Protein AF-A0A7X9FJ01-F1 (afdb_monomer_lite)

Sequence (157 aa):
MGKKDLNDYSICSDARAMIAKAREDGVETVWDRLEEQLPQCGFCELGLSCRNCVMGPCRIDPFGHGPKRGVCGADADVIVARNFGRMVAAGAAAHSDHGRDLLETLHAVAEGETGDYGIRDEEKLRRIAAELGLDVGGKDVKAVAKALADRFFEDYG

Radius of gyration: 25.57 Å; chains: 1; bounding box: 55×48×64 Å

pLDDT: mean 96.13, std 6.05, range [46.91, 98.75]

Foldseek 3Di:
DDDDDLVVVDPDPVSSVVVVVCVVVVHDDPVNVVVVCPPPDPQVVLLQFDDPDPQDRDGDDPPPPDDQAGPVRHGRVRSSCVSVVVVVVVVVVVVVVVVLVVLVVLQCQLVVVDPVDHDPDLVVLLVVLVVVVHDDPPDDSSVSSNVVSVVVVVVVD

Secondary structure (DSSP, 8-state):
-----GGGT-S-HHHHHHHHHHHHHT---HHHHHHHTPSP-HHHHTT-EE-SSTT--EE--SSSSS-SS-TTS--HHHHHHHHHHHHHHHHHHHHHHHHHHHHHHHHHHHHT--SS---S-HHHHHHHHHHTT---TT--HHHHHHHHHHHHHGGG-

Structure (mmCIF, N/CA/C/O backbone):
data_AF-A0A7X9FJ01-F1
#
_entry.id   AF-A0A7X9FJ01-F1
#
loop_
_atom_site.group_PDB
_atom_site.id
_atom_site.type_symbol
_atom_site.label_atom_id
_atom_site.label_alt_id
_atom_site.label_comp_id
_atom_site.label_asym_id
_atom_site.label_entity_id
_atom_site.label_seq_id
_atom_site.pdbx_PDB_ins_code
_atom_site.Cartn_x
_atom_site.Cartn_y
_atom_site.Cartn_z
_atom_site.occupancy
_atom_site.B_iso_or_equiv
_atom_site.auth_seq_id
_atom_site.auth_comp_id
_atom_site.auth_asym_id
_atom_site.auth_atom_id
_atom_site.pdbx_PDB_model_num
ATOM 1 N N . MET A 1 1 ? 29.376 13.626 -17.360 1.00 46.91 1 MET A N 1
ATOM 2 C CA . MET A 1 1 ? 27.944 13.985 -17.451 1.00 46.91 1 MET A CA 1
ATOM 3 C C . MET A 1 1 ? 27.774 15.425 -17.009 1.00 46.91 1 MET A C 1
ATOM 5 O O . MET A 1 1 ? 28.364 15.802 -16.003 1.00 46.91 1 MET A O 1
ATOM 9 N N . GLY A 1 2 ? 27.066 16.248 -17.787 1.00 59.34 2 GLY A N 1
ATOM 10 C CA . GLY A 1 2 ? 26.745 17.618 -17.375 1.00 59.34 2 GLY A CA 1
ATOM 11 C C . GLY A 1 2 ? 25.810 17.595 -16.166 1.00 59.34 2 GLY A C 1
ATOM 12 O O . GLY A 1 2 ? 24.934 16.738 -16.093 1.00 59.34 2 GLY A O 1
ATOM 13 N N . LYS A 1 3 ? 26.015 18.495 -15.201 1.00 67.44 3 LYS A N 1
ATOM 14 C CA . LYS A 1 3 ? 25.132 18.614 -14.033 1.00 67.44 3 LYS A CA 1
ATOM 15 C C . LYS A 1 3 ? 23.733 19.033 -14.516 1.00 67.44 3 LYS A C 1
ATOM 17 O O . LYS A 1 3 ? 23.605 20.132 -15.046 1.00 67.44 3 LYS A O 1
ATOM 22 N N . LYS A 1 4 ? 22.719 18.175 -14.341 1.00 80.44 4 LYS A N 1
ATOM 23 C CA . LYS A 1 4 ? 21.307 18.500 -14.629 1.00 80.44 4 LYS A CA 1
ATOM 24 C C . LYS A 1 4 ? 20.836 19.701 -13.808 1.00 80.44 4 LYS A C 1
ATOM 26 O O . LYS A 1 4 ? 21.303 19.890 -12.670 1.00 80.44 4 LYS A O 1
ATOM 31 N N . ASP A 1 5 ? 19.933 20.483 -14.401 1.00 91.81 5 ASP A N 1
ATOM 32 C CA . ASP A 1 5 ? 19.279 21.603 -13.732 1.00 91.81 5 ASP A CA 1
ATOM 33 C C . ASP A 1 5 ? 18.423 21.057 -12.581 1.00 91.81 5 ASP A C 1
ATOM 35 O O . ASP A 1 5 ? 17.678 20.094 -12.732 1.00 91.81 5 ASP A O 1
ATOM 39 N N . LEU A 1 6 ? 18.544 21.663 -11.400 1.00 93.25 6 LEU A N 1
ATOM 40 C CA . LEU A 1 6 ? 17.763 21.269 -10.228 1.00 93.25 6 LEU A CA 1
ATOM 41 C C . LEU A 1 6 ? 16.265 21.545 -10.418 1.00 93.25 6 LEU A C 1
ATOM 43 O O . LEU A 1 6 ? 15.445 20.937 -9.730 1.00 93.25 6 LEU A O 1
ATOM 47 N N . ASN A 1 7 ? 15.902 22.428 -11.352 1.00 94.38 7 ASN A N 1
ATOM 48 C CA . ASN A 1 7 ? 14.510 22.651 -11.744 1.00 94.38 7 ASN A CA 1
ATOM 49 C C . ASN A 1 7 ? 13.861 21.409 -12.373 1.00 94.38 7 ASN A C 1
ATOM 51 O O . ASN A 1 7 ? 12.647 21.257 -12.260 1.00 94.38 7 ASN A O 1
ATOM 55 N N . ASP A 1 8 ? 14.651 20.497 -12.949 1.00 93.81 8 ASP A N 1
ATOM 56 C CA . ASP A 1 8 ? 14.145 19.235 -13.503 1.00 93.81 8 ASP A CA 1
ATOM 57 C C . ASP A 1 8 ? 13.736 18.242 -12.399 1.00 93.81 8 ASP A C 1
ATOM 59 O O . ASP A 1 8 ? 13.040 17.263 -12.658 1.00 93.81 8 ASP A O 1
ATOM 63 N N . TYR A 1 9 ? 14.179 18.480 -11.160 1.00 94.69 9 TYR A N 1
ATOM 64 C CA . TYR A 1 9 ? 14.012 17.565 -10.031 1.00 94.69 9 TYR A CA 1
ATOM 65 C C . TYR A 1 9 ? 12.910 17.985 -9.061 1.00 94.69 9 TYR A C 1
ATOM 67 O O . TYR A 1 9 ? 12.268 17.134 -8.448 1.00 94.69 9 TYR A O 1
ATOM 75 N N . SER A 1 10 ? 12.687 19.285 -8.865 1.00 96.75 10 SER A N 1
ATOM 76 C CA . SER A 1 10 ? 11.594 19.763 -8.016 1.00 96.75 10 SER A CA 1
ATOM 77 C C . SER A 1 10 ? 11.235 21.213 -8.304 1.00 96.75 10 SER A C 1
ATOM 79 O O . SER A 1 10 ? 12.104 22.067 -8.474 1.00 96.75 10 SER A O 1
ATOM 81 N N . ILE A 1 11 ? 9.936 21.509 -8.259 1.00 97.38 11 ILE A N 1
ATOM 82 C CA . ILE A 1 11 ? 9.414 22.878 -8.318 1.00 97.38 11 ILE A CA 1
ATOM 83 C C . ILE A 1 11 ? 9.627 23.642 -6.998 1.00 97.38 11 ILE A C 1
ATOM 85 O O . ILE A 1 11 ? 9.661 24.875 -6.986 1.00 97.38 11 ILE A O 1
ATOM 89 N N . CYS A 1 12 ? 9.818 22.934 -5.881 1.00 98.19 12 CYS A N 1
ATOM 90 C CA . CYS A 1 12 ? 9.964 23.534 -4.557 1.00 98.19 12 CYS A CA 1
ATOM 91 C C . CYS A 1 12 ? 11.398 24.049 -4.341 1.00 98.19 12 CYS A C 1
ATOM 93 O O . CYS A 1 12 ? 12.382 23.384 -4.675 1.00 98.19 12 CYS A O 1
ATOM 95 N N . SER A 1 13 ? 11.545 25.270 -3.821 1.00 97.88 13 SER A N 1
ATOM 96 C CA . SER A 1 13 ? 12.859 25.909 -3.634 1.00 97.88 13 SER A CA 1
ATOM 97 C C . SER A 1 13 ? 13.701 25.259 -2.536 1.00 97.88 13 SER A C 1
ATOM 99 O O . SER A 1 13 ? 14.918 25.175 -2.672 1.00 97.88 13 SER A O 1
ATOM 101 N N . ASP A 1 14 ? 13.065 24.781 -1.471 1.00 98.19 14 ASP A N 1
ATOM 102 C CA . ASP A 1 14 ? 13.699 24.067 -0.361 1.00 98.19 14 ASP A CA 1
ATOM 103 C C . ASP A 1 14 ? 14.269 22.710 -0.800 1.00 98.19 14 ASP A C 1
ATOM 105 O O . ASP A 1 14 ? 15.430 22.408 -0.527 1.00 98.19 14 ASP A O 1
ATOM 109 N N . ALA A 1 15 ? 13.506 21.933 -1.572 1.00 98.06 15 ALA A N 1
ATOM 110 C CA . ALA A 1 15 ? 13.966 20.676 -2.148 1.00 98.06 15 ALA A CA 1
ATOM 111 C C . ALA A 1 15 ? 15.188 20.898 -3.051 1.00 98.06 15 ALA A C 1
ATOM 113 O O . ALA A 1 15 ? 16.182 20.186 -2.927 1.00 98.06 15 ALA A O 1
ATOM 114 N N . ARG A 1 16 ? 15.160 21.925 -3.913 1.00 97.62 16 ARG A N 1
ATOM 115 C CA . ARG A 1 16 ? 16.307 22.281 -4.766 1.00 97.62 16 ARG A CA 1
ATOM 116 C C . ARG A 1 16 ? 17.536 22.668 -3.946 1.00 97.62 16 ARG A C 1
ATOM 118 O O . ARG A 1 16 ? 18.625 22.192 -4.252 1.00 97.62 16 ARG A O 1
ATOM 125 N N . ALA A 1 17 ? 17.371 23.470 -2.893 1.00 97.75 17 ALA A N 1
ATOM 126 C CA . ALA A 1 17 ? 18.466 23.818 -1.988 1.00 97.75 17 ALA A CA 1
ATOM 127 C C . ALA A 1 17 ? 19.083 22.571 -1.328 1.00 97.75 17 ALA A C 1
ATOM 129 O O . ALA A 1 17 ? 20.306 22.434 -1.290 1.00 97.75 17 ALA A O 1
ATOM 130 N N . MET A 1 18 ? 18.255 21.621 -0.883 1.00 98.25 18 MET A N 1
ATOM 131 C CA . MET A 1 18 ? 18.745 20.385 -0.268 1.00 98.25 18 MET A CA 1
ATOM 132 C C . MET A 1 18 ? 19.408 19.436 -1.267 1.00 98.25 18 MET A C 1
ATOM 134 O O . MET A 1 18 ? 20.416 18.822 -0.928 1.00 98.25 18 MET A O 1
ATOM 138 N N . ILE A 1 19 ? 18.911 19.344 -2.503 1.00 97.25 19 ILE A N 1
ATOM 139 C CA . ILE A 1 19 ? 19.561 18.547 -3.554 1.00 97.25 19 ILE A CA 1
ATOM 140 C C . ILE A 1 19 ? 20.900 19.180 -3.963 1.00 97.25 19 ILE A C 1
ATOM 142 O O . ILE A 1 19 ? 21.872 18.460 -4.188 1.00 97.25 19 ILE A O 1
ATOM 146 N N . ALA A 1 20 ? 20.985 20.516 -4.021 1.00 96.75 20 ALA A N 1
ATOM 147 C CA . ALA A 1 20 ? 22.247 21.219 -4.256 1.00 96.75 20 ALA A CA 1
ATOM 148 C C . ALA A 1 20 ? 23.275 20.876 -3.172 1.00 96.75 20 ALA A C 1
ATOM 150 O O . ALA A 1 20 ? 24.391 20.474 -3.493 1.00 96.75 20 ALA A O 1
ATOM 151 N N . LYS A 1 21 ? 22.862 20.953 -1.902 1.00 97.75 21 LYS A N 1
ATOM 152 C CA . LYS A 1 21 ? 23.718 20.598 -0.771 1.00 97.75 21 LYS A CA 1
ATOM 153 C C . LYS A 1 21 ? 24.139 19.126 -0.812 1.00 97.75 21 LYS A C 1
ATOM 155 O O . LYS A 1 21 ? 25.317 18.833 -0.664 1.00 97.75 21 LYS A O 1
ATOM 160 N N . ALA A 1 22 ? 23.206 18.206 -1.065 1.00 97.75 22 ALA A N 1
ATOM 161 C CA . ALA A 1 22 ? 23.512 16.779 -1.180 1.00 97.75 22 ALA A CA 1
ATOM 162 C C . ALA A 1 22 ? 24.573 16.520 -2.263 1.00 97.75 22 ALA A C 1
ATOM 164 O O . ALA A 1 22 ? 25.532 15.789 -2.034 1.00 97.75 22 ALA A O 1
ATOM 165 N N . ARG A 1 23 ? 24.467 17.211 -3.406 1.00 94.38 23 ARG A N 1
ATOM 166 C CA . ARG A 1 23 ? 25.458 17.156 -4.487 1.00 94.38 23 ARG A CA 1
ATOM 167 C C . ARG A 1 23 ? 26.831 17.697 -4.067 1.00 94.38 23 ARG A C 1
ATOM 169 O O . ARG A 1 23 ? 27.840 17.152 -4.504 1.00 94.38 23 ARG A O 1
ATOM 176 N N . GLU A 1 24 ? 26.884 18.769 -3.281 1.00 96.88 24 GLU A N 1
ATOM 177 C CA . GLU A 1 24 ? 28.138 19.331 -2.749 1.00 96.88 24 GLU A CA 1
ATOM 178 C C . GLU A 1 24 ? 28.801 18.398 -1.732 1.00 96.88 24 GLU A C 1
ATOM 180 O O . GLU A 1 24 ? 30.016 18.212 -1.769 1.00 96.88 24 GLU A O 1
ATOM 185 N N . ASP A 1 25 ? 27.996 17.767 -0.880 1.00 98.06 25 ASP A N 1
ATOM 186 C CA . ASP A 1 25 ? 28.453 16.842 0.157 1.00 98.06 25 ASP A CA 1
ATOM 187 C C . ASP A 1 25 ? 28.801 15.441 -0.391 1.00 98.06 25 ASP A C 1
ATOM 189 O O . ASP A 1 25 ? 29.302 14.596 0.349 1.00 98.06 25 ASP A O 1
ATOM 193 N N . GLY A 1 26 ? 28.514 15.163 -1.668 1.00 96.50 26 GLY A N 1
ATOM 194 C CA . GLY A 1 26 ? 28.681 13.832 -2.263 1.00 96.50 26 GLY A CA 1
ATOM 195 C C . GLY A 1 26 ? 27.674 12.795 -1.750 1.00 96.50 26 GLY A C 1
ATOM 196 O O . GLY A 1 26 ? 27.965 11.601 -1.755 1.00 96.50 26 GLY A O 1
ATOM 197 N N . VAL A 1 27 ? 26.503 13.242 -1.291 1.00 98.19 27 VAL A N 1
ATOM 198 C CA . VAL A 1 27 ? 25.404 12.393 -0.821 1.00 98.19 27 VAL A CA 1
ATOM 199 C C . VAL A 1 27 ? 24.468 12.073 -1.980 1.00 98.19 27 VAL A C 1
ATOM 201 O O . VAL A 1 27 ? 23.879 12.962 -2.592 1.00 98.19 27 VAL A O 1
ATOM 204 N N . GLU A 1 28 ? 24.295 10.784 -2.247 1.00 97.19 28 GLU A N 1
ATOM 205 C CA . GLU A 1 28 ? 23.404 10.287 -3.291 1.00 97.19 28 GLU A CA 1
ATOM 206 C C . GLU A 1 28 ? 21.920 10.426 -2.906 1.00 97.19 28 GLU A C 1
ATOM 208 O O . GLU A 1 28 ? 21.489 10.051 -1.810 1.00 97.19 28 GLU A O 1
ATOM 213 N N . THR A 1 29 ? 21.107 10.916 -3.843 1.00 97.12 29 THR A N 1
ATOM 214 C CA . THR A 1 29 ? 19.658 11.080 -3.693 1.00 97.12 29 THR A CA 1
ATOM 215 C C . THR A 1 29 ? 18.872 10.132 -4.605 1.00 97.12 29 THR A C 1
ATOM 217 O O . THR A 1 29 ? 19.422 9.383 -5.411 1.00 97.12 29 THR A O 1
ATOM 220 N N . VAL A 1 30 ? 17.539 10.153 -4.496 1.00 97.62 30 VAL A N 1
ATOM 221 C CA . VAL A 1 30 ? 16.663 9.359 -5.376 1.00 97.62 30 VAL A CA 1
ATOM 222 C C . VAL A 1 30 ? 16.824 9.719 -6.859 1.00 97.62 30 VAL A C 1
ATOM 224 O O . VAL A 1 30 ? 16.649 8.849 -7.707 1.00 97.62 30 VAL A O 1
ATOM 227 N N . TRP A 1 31 ? 17.190 10.966 -7.179 1.00 96.44 31 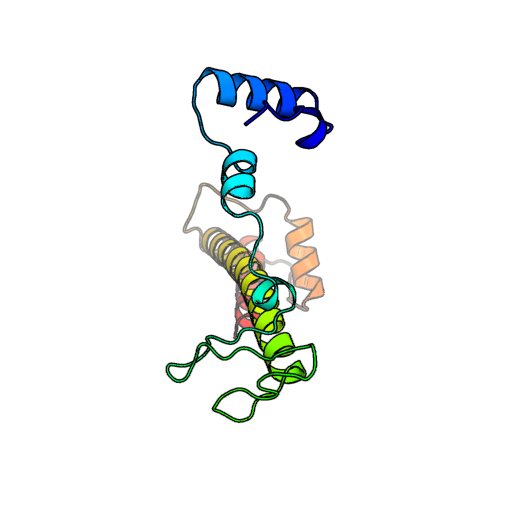TRP A N 1
ATOM 228 C CA . TRP A 1 31 ? 17.374 11.404 -8.564 1.00 96.44 31 TRP A CA 1
ATOM 229 C C . TRP A 1 31 ? 18.623 10.813 -9.200 1.00 96.44 31 TRP A C 1
ATOM 231 O O . TRP A 1 31 ? 18.578 10.408 -10.360 1.00 96.44 31 TRP A O 1
ATOM 241 N N . ASP A 1 32 ? 19.700 10.705 -8.424 1.00 95.12 32 ASP A N 1
ATOM 242 C CA . ASP A 1 32 ? 20.946 10.088 -8.868 1.00 95.12 32 ASP A CA 1
ATOM 243 C C . ASP A 1 32 ? 20.719 8.586 -9.124 1.00 95.12 32 ASP A C 1
ATOM 245 O O . ASP A 1 32 ? 21.000 8.093 -10.215 1.00 95.12 32 ASP A O 1
ATOM 249 N N . ARG A 1 33 ? 20.051 7.882 -8.195 1.00 97.06 33 ARG A N 1
ATOM 250 C CA . ARG A 1 33 ? 19.678 6.466 -8.389 1.00 97.06 33 ARG A CA 1
ATOM 251 C C . ARG A 1 33 ? 18.726 6.235 -9.558 1.00 97.06 33 ARG A C 1
ATOM 253 O O . ARG A 1 33 ? 18.793 5.188 -10.198 1.00 97.06 33 ARG A O 1
ATOM 260 N N . LEU A 1 34 ? 17.809 7.167 -9.826 1.00 96.25 34 LEU A N 1
ATOM 261 C CA . LEU A 1 34 ? 16.933 7.072 -10.994 1.00 96.25 34 LEU A CA 1
ATOM 262 C C . LEU A 1 34 ? 17.751 7.171 -12.281 1.00 96.25 34 LEU A C 1
ATOM 264 O O . LEU A 1 34 ? 17.535 6.377 -13.189 1.00 96.25 34 LEU A O 1
ATOM 268 N N . GLU A 1 35 ? 18.696 8.109 -12.352 1.00 94.81 35 GLU A N 1
ATOM 269 C CA . GLU A 1 35 ? 19.568 8.272 -13.514 1.00 94.81 35 GLU A CA 1
ATOM 270 C C . GLU A 1 35 ? 20.391 7.010 -13.803 1.00 94.81 35 GLU A C 1
ATOM 272 O O . GLU A 1 35 ? 20.481 6.606 -14.961 1.00 94.81 35 GLU A O 1
ATOM 277 N N . GLU A 1 36 ? 20.897 6.333 -12.771 1.00 96.31 36 GLU A N 1
ATOM 278 C CA . GLU A 1 36 ? 21.612 5.057 -12.919 1.00 96.31 36 GLU A CA 1
ATOM 279 C C . GLU A 1 36 ? 20.732 3.900 -13.420 1.00 96.31 36 GLU A C 1
ATOM 281 O O . GLU A 1 36 ? 21.230 2.960 -14.038 1.00 96.31 36 GLU A O 1
ATOM 286 N N . GLN A 1 37 ? 19.421 3.956 -13.174 1.00 97.81 37 GLN A N 1
ATOM 287 C CA . GLN A 1 37 ? 18.464 2.934 -13.612 1.00 97.81 37 GLN A CA 1
ATOM 288 C C . GLN A 1 37 ? 17.951 3.156 -15.043 1.00 97.81 37 GLN A C 1
ATOM 290 O O . GLN A 1 37 ? 17.225 2.304 -15.561 1.00 97.81 37 GLN A O 1
ATOM 295 N N . LEU A 1 38 ? 18.276 4.285 -15.685 1.00 96.12 38 LEU A N 1
ATOM 296 C CA . LEU A 1 38 ? 17.785 4.613 -17.023 1.00 96.12 38 LEU A CA 1
ATOM 297 C C . LEU A 1 38 ? 18.683 4.040 -18.143 1.00 96.12 38 LEU A C 1
ATOM 299 O O . LEU A 1 38 ? 19.907 4.140 -18.063 1.00 9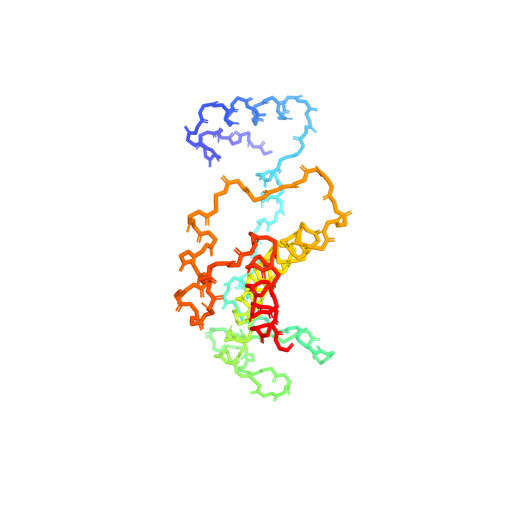6.12 38 LEU A O 1
ATOM 303 N N . PRO A 1 39 ? 18.096 3.521 -19.244 1.00 96.75 39 PRO A N 1
ATOM 304 C CA . PRO A 1 39 ? 16.666 3.274 -19.440 1.00 96.75 39 PRO A CA 1
ATOM 305 C C . PRO A 1 39 ? 16.180 2.062 -18.628 1.00 96.75 39 PRO A C 1
ATOM 307 O O . PRO A 1 39 ? 16.818 1.008 -18.617 1.00 96.75 39 PRO A O 1
ATOM 310 N N . GLN A 1 40 ? 15.010 2.194 -18.000 1.00 97.94 40 GLN A N 1
ATOM 311 C CA . GLN A 1 40 ? 14.375 1.088 -17.287 1.00 97.94 40 GLN A CA 1
ATOM 312 C C . GLN A 1 40 ? 13.860 0.017 -18.271 1.00 97.94 40 GLN A C 1
ATOM 314 O O . GLN A 1 40 ? 13.749 0.214 -19.483 1.00 97.94 40 GLN A O 1
ATOM 319 N N . CYS A 1 41 ? 13.601 -1.193 -17.764 1.00 97.38 41 CYS A N 1
ATOM 320 C CA . CYS A 1 41 ? 13.234 -2.329 -18.609 1.00 97.38 41 CYS A CA 1
ATOM 321 C C . CYS A 1 41 ? 11.810 -2.189 -19.175 1.00 97.38 41 CYS A C 1
ATOM 323 O O . CYS A 1 41 ? 10.837 -2.412 -18.454 1.00 97.38 41 CYS A O 1
ATOM 325 N N . GLY A 1 42 ? 11.686 -1.975 -20.489 1.00 95.94 42 GLY A N 1
ATOM 326 C CA . GLY A 1 42 ? 10.388 -1.811 -21.160 1.00 95.94 42 GLY A CA 1
ATOM 327 C C . GLY A 1 42 ? 9.401 -2.979 -20.991 1.00 95.94 42 GLY A C 1
ATOM 328 O O . GLY A 1 42 ? 8.199 -2.760 -20.900 1.00 95.94 42 GLY A O 1
ATOM 329 N N . PHE A 1 43 ? 9.864 -4.232 -20.859 1.00 96.94 43 PHE A N 1
ATOM 330 C CA . PHE A 1 43 ? 8.957 -5.356 -20.553 1.00 96.94 43 PHE A CA 1
ATOM 331 C C . PHE A 1 43 ? 8.325 -5.236 -19.164 1.00 96.94 43 PHE A C 1
ATOM 333 O O . PHE A 1 43 ? 7.192 -5.668 -18.968 1.00 96.94 43 PHE A O 1
ATOM 340 N N . CYS A 1 44 ? 9.068 -4.709 -18.189 1.00 96.56 44 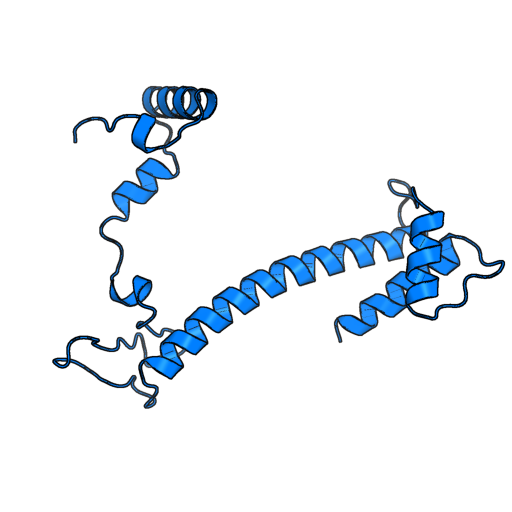CYS A N 1
ATOM 341 C CA . CYS A 1 44 ? 8.565 -4.496 -16.838 1.00 96.56 44 CYS A CA 1
ATOM 342 C C . CYS A 1 44 ? 7.645 -3.273 -16.789 1.00 96.56 44 CYS A C 1
ATOM 344 O O . CYS A 1 44 ? 6.593 -3.365 -16.167 1.00 96.56 44 CYS A O 1
ATOM 346 N N . GLU A 1 45 ? 7.997 -2.188 -17.484 1.00 97.00 45 GLU A N 1
ATOM 347 C CA . GLU A 1 45 ? 7.146 -0.994 -17.612 1.00 97.00 45 GLU A CA 1
ATOM 348 C C . GLU A 1 45 ? 5.787 -1.321 -18.246 1.00 97.00 45 GLU A C 1
ATOM 350 O O . GLU A 1 45 ? 4.753 -0.879 -17.757 1.00 97.00 45 GLU A O 1
ATOM 355 N N . LEU A 1 46 ? 5.771 -2.169 -19.280 1.00 97.19 46 LEU A N 1
ATOM 356 C CA . LEU A 1 46 ? 4.541 -2.645 -19.924 1.00 97.19 46 LEU A CA 1
ATOM 357 C C . LEU A 1 46 ? 3.832 -3.768 -19.143 1.00 97.19 46 LEU A C 1
ATOM 359 O O . LEU A 1 46 ? 2.774 -4.234 -19.557 1.00 97.19 46 LEU A O 1
ATOM 363 N N . GLY A 1 47 ? 4.417 -4.261 -18.046 1.00 97.88 47 GLY A N 1
ATOM 364 C CA . GLY A 1 47 ? 3.850 -5.345 -17.239 1.00 97.88 47 GLY A CA 1
ATOM 365 C C . GLY A 1 47 ? 3.909 -6.741 -17.877 1.00 97.88 47 GLY A C 1
ATOM 366 O O . GLY A 1 47 ? 3.272 -7.657 -17.368 1.00 97.88 47 GLY A O 1
ATOM 367 N N . LEU A 1 48 ? 4.693 -6.937 -18.941 1.00 98.06 48 LEU A N 1
ATOM 368 C CA . LEU A 1 48 ? 4.760 -8.153 -19.772 1.00 98.06 48 LEU A CA 1
ATOM 369 C C . LEU A 1 48 ? 5.805 -9.188 -19.314 1.00 98.06 48 LEU A C 1
ATOM 371 O O . LEU A 1 48 ? 6.075 -10.166 -20.015 1.00 98.06 48 LEU A O 1
ATOM 375 N N . SER A 1 49 ? 6.418 -8.980 -18.148 1.00 98.19 49 SER A N 1
ATOM 376 C CA . SER A 1 49 ? 7.409 -9.879 -17.547 1.00 98.19 49 SER A CA 1
ATOM 377 C C . SER A 1 49 ? 6.815 -10.590 -16.326 1.00 98.19 49 SER A C 1
ATOM 379 O O . SER A 1 49 ? 6.411 -9.941 -15.363 1.00 98.19 49 SER A O 1
ATOM 381 N N . CYS A 1 50 ? 6.770 -11.924 -16.338 1.00 98.62 50 CYS A N 1
ATOM 382 C CA . CYS A 1 50 ? 6.246 -12.746 -15.243 1.00 98.62 50 CYS A CA 1
ATOM 383 C C . CYS A 1 50 ? 7.365 -13.532 -14.550 1.00 98.62 50 CYS A C 1
ATOM 385 O O . CYS A 1 50 ? 8.147 -14.226 -15.203 1.00 98.62 50 CYS A O 1
ATOM 387 N N . ARG A 1 51 ? 7.404 -13.467 -13.212 1.00 98.44 51 ARG A N 1
ATOM 388 C CA . ARG A 1 51 ? 8.406 -14.127 -12.348 1.00 98.44 51 ARG A CA 1
ATOM 389 C C . ARG A 1 51 ? 7.773 -14.942 -11.214 1.00 98.44 51 ARG A C 1
ATOM 391 O O . ARG A 1 51 ? 8.372 -15.135 -10.166 1.00 98.44 51 ARG A O 1
ATOM 398 N N . ASN A 1 52 ? 6.538 -15.403 -11.402 1.00 98.50 52 ASN A N 1
ATOM 399 C CA . ASN A 1 52 ? 5.754 -16.001 -10.315 1.00 98.50 52 ASN A CA 1
ATOM 400 C C . ASN A 1 52 ? 6.105 -17.468 -10.014 1.00 98.50 52 ASN A C 1
ATOM 402 O O . ASN A 1 52 ? 5.572 -18.020 -9.057 1.00 98.50 52 ASN A O 1
ATOM 406 N N . CYS A 1 53 ? 6.948 -18.112 -10.824 1.00 98.44 53 CYS A N 1
ATOM 407 C CA . CYS A 1 53 ? 7.378 -19.494 -10.620 1.00 98.44 53 CYS A CA 1
ATOM 408 C C . CYS A 1 53 ? 8.787 -19.725 -11.186 1.00 98.44 53 CYS A C 1
ATOM 410 O O . CYS A 1 53 ? 9.311 -18.890 -11.926 1.00 98.44 53 CYS A O 1
ATOM 412 N N . VAL A 1 54 ? 9.359 -20.894 -10.892 1.00 98.38 54 VAL A N 1
ATOM 413 C CA . VAL A 1 54 ? 10.731 -21.283 -11.266 1.00 98.38 54 VAL A CA 1
ATOM 414 C C . VAL A 1 54 ? 10.924 -21.634 -12.747 1.00 98.38 54 VAL A C 1
ATOM 416 O O . VAL A 1 54 ? 12.054 -21.807 -13.182 1.00 98.38 54 VAL A O 1
ATOM 419 N N . MET A 1 55 ? 9.846 -21.728 -13.535 1.00 98.38 55 MET A N 1
ATOM 420 C CA . MET A 1 55 ? 9.941 -21.906 -14.994 1.00 98.38 55 MET A CA 1
ATOM 421 C C . MET A 1 55 ? 10.220 -20.588 -15.735 1.00 98.38 55 MET A C 1
ATOM 423 O O . MET A 1 55 ? 10.546 -20.604 -16.919 1.00 98.38 55 MET A O 1
ATOM 427 N N . GLY A 1 56 ? 10.010 -19.445 -15.071 1.00 96.94 56 GLY A N 1
ATOM 428 C CA . GLY A 1 56 ? 10.301 -18.119 -15.615 1.00 96.94 56 GLY A CA 1
ATOM 429 C C . GLY A 1 56 ? 11.766 -17.692 -15.416 1.00 96.94 56 GLY A C 1
ATOM 430 O O . GLY A 1 56 ? 12.586 -18.497 -14.984 1.00 96.94 56 GLY A O 1
ATOM 431 N N . PRO A 1 57 ? 12.107 -16.415 -15.682 1.00 97.69 57 PRO A N 1
ATOM 432 C CA . PRO A 1 57 ? 11.215 -15.330 -16.095 1.00 97.69 57 PRO A CA 1
ATOM 433 C C . PRO A 1 57 ? 10.637 -15.540 -17.502 1.00 97.69 57 PRO A C 1
ATOM 435 O O . PRO A 1 57 ? 11.367 -15.813 -18.448 1.00 97.69 57 PRO A O 1
ATOM 438 N N . CYS A 1 58 ? 9.324 -15.367 -17.656 1.00 98.38 58 CYS A N 1
ATOM 439 C CA . CYS A 1 58 ? 8.666 -15.334 -18.968 1.00 98.38 58 CYS A CA 1
ATOM 440 C C . CYS A 1 58 ? 8.475 -13.880 -19.414 1.00 98.38 58 CYS A C 1
ATOM 442 O O . CYS A 1 58 ? 8.060 -13.054 -18.602 1.00 98.38 58 CYS A O 1
ATOM 444 N N . ARG A 1 59 ? 8.719 -13.575 -20.693 1.00 97.69 59 ARG A N 1
ATOM 445 C CA . ARG A 1 59 ? 8.455 -12.258 -21.296 1.00 97.69 59 ARG A CA 1
ATOM 446 C C . ARG A 1 59 ? 7.576 -12.418 -22.527 1.00 97.69 59 ARG A C 1
ATOM 448 O O . ARG A 1 59 ? 7.872 -13.263 -23.369 1.00 97.69 59 ARG A O 1
ATOM 455 N N . ILE A 1 60 ? 6.523 -11.612 -22.614 1.00 97.62 60 ILE A N 1
ATOM 456 C CA . ILE A 1 60 ? 5.645 -11.576 -23.784 1.00 97.62 60 ILE A CA 1
ATOM 457 C C . ILE A 1 60 ? 6.105 -10.456 -24.707 1.00 97.62 60 ILE A C 1
ATOM 459 O O . ILE A 1 60 ? 6.240 -9.314 -24.276 1.00 97.62 60 ILE A O 1
ATOM 463 N N . ASP A 1 61 ? 6.366 -10.793 -25.967 1.00 96.00 61 ASP A N 1
ATOM 464 C CA . ASP A 1 61 ? 6.738 -9.811 -26.979 1.00 96.00 61 ASP A CA 1
ATOM 465 C C . ASP A 1 61 ? 5.491 -9.051 -27.466 1.00 96.00 61 ASP A C 1
ATOM 467 O O . ASP A 1 61 ? 4.591 -9.675 -28.050 1.00 96.00 61 ASP A O 1
ATOM 471 N N . PRO A 1 62 ? 5.417 -7.721 -27.277 1.00 90.94 62 PRO A N 1
ATOM 472 C CA . PRO A 1 62 ? 4.268 -6.942 -27.725 1.00 90.94 62 PRO A CA 1
ATOM 473 C C . PRO A 1 62 ? 4.256 -6.719 -29.245 1.00 90.94 62 PRO A C 1
ATOM 475 O O . PRO A 1 62 ? 3.199 -6.435 -29.799 1.00 90.94 62 PRO A O 1
ATOM 478 N N . PHE A 1 63 ? 5.386 -6.892 -29.942 1.00 89.25 63 PHE A N 1
ATOM 479 C CA . PHE A 1 63 ? 5.546 -6.473 -31.341 1.00 89.25 63 PHE A CA 1
ATOM 480 C C . PHE A 1 63 ? 5.181 -7.527 -32.393 1.00 89.25 63 PHE A C 1
ATOM 482 O O . PHE A 1 63 ? 5.040 -7.188 -33.561 1.00 89.25 63 PHE A O 1
ATOM 489 N N . GLY A 1 64 ? 4.976 -8.791 -32.013 1.00 81.81 64 GLY A N 1
ATOM 490 C CA . GLY A 1 64 ? 4.572 -9.834 -32.975 1.00 81.81 64 GLY A CA 1
ATOM 491 C C . GLY A 1 64 ? 5.675 -10.806 -33.371 1.00 81.81 64 GLY A C 1
ATOM 492 O O . GLY A 1 64 ? 5.380 -11.793 -34.035 1.00 81.81 64 GLY A O 1
ATOM 493 N N . HIS A 1 65 ? 6.912 -10.563 -32.952 1.00 88.62 65 HIS A N 1
ATOM 494 C CA . HIS A 1 65 ? 8.091 -11.288 -33.424 1.00 88.62 65 HIS A CA 1
ATOM 495 C C . HIS A 1 65 ? 8.623 -12.309 -32.413 1.00 88.62 65 HIS A C 1
ATOM 497 O O . HIS A 1 65 ? 9.451 -13.146 -32.765 1.00 88.62 65 HIS A O 1
ATOM 503 N N . GLY A 1 66 ? 8.150 -12.250 -31.166 1.00 92.62 66 GLY A N 1
ATOM 504 C CA . GLY A 1 66 ? 8.586 -13.127 -30.083 1.00 92.62 66 GLY A CA 1
ATOM 505 C C . GLY A 1 66 ? 7.467 -13.949 -29.431 1.00 92.62 66 GLY A C 1
ATOM 506 O O . GLY A 1 66 ? 6.360 -14.068 -29.967 1.00 92.62 66 GLY A O 1
ATOM 507 N N . PRO A 1 67 ? 7.751 -14.534 -28.253 1.00 95.06 67 PRO A N 1
ATOM 508 C CA . PRO A 1 67 ? 6.809 -15.377 -27.525 1.00 95.06 67 PRO A CA 1
ATOM 509 C C . PRO A 1 67 ? 5.502 -14.647 -27.199 1.00 95.06 67 PRO A C 1
ATOM 511 O O . PRO A 1 67 ? 5.511 -13.524 -26.695 1.00 95.06 67 PRO A O 1
ATOM 514 N N . LYS A 1 68 ? 4.370 -15.315 -27.449 1.00 96.94 68 LYS A N 1
ATOM 515 C CA . LYS A 1 68 ? 3.016 -14.803 -27.157 1.00 96.94 68 LYS A CA 1
ATOM 516 C C . LYS A 1 68 ? 2.408 -15.339 -25.865 1.00 96.94 68 LYS A C 1
ATOM 518 O O . LYS A 1 68 ? 1.370 -14.854 -25.429 1.00 96.94 68 LYS A O 1
ATOM 523 N N . ARG A 1 69 ? 3.056 -16.330 -25.251 1.00 97.94 69 ARG A N 1
ATOM 524 C CA . ARG A 1 69 ? 2.660 -16.947 -23.981 1.00 97.94 69 ARG A CA 1
ATOM 525 C C . ARG A 1 69 ? 3.898 -17.277 -23.153 1.00 97.94 69 ARG A C 1
ATOM 527 O O . ARG A 1 69 ? 4.966 -17.528 -23.709 1.00 97.94 69 ARG A O 1
ATOM 534 N N . GLY A 1 70 ? 3.747 -17.295 -21.833 1.00 98.12 70 GLY A N 1
ATOM 535 C CA . GLY A 1 70 ? 4.732 -17.873 -20.923 1.00 98.12 70 GLY A CA 1
ATOM 536 C C . GLY A 1 70 ? 4.739 -19.402 -20.987 1.00 98.12 70 GLY A C 1
ATOM 537 O O . GLY A 1 70 ? 3.862 -20.008 -21.601 1.00 98.12 70 GLY A O 1
ATOM 538 N N . VAL A 1 71 ? 5.693 -20.035 -20.297 1.00 98.62 71 VAL A N 1
ATOM 539 C CA . VAL A 1 71 ? 5.865 -21.504 -20.284 1.00 98.62 71 VAL A CA 1
ATOM 540 C C . VAL A 1 71 ? 4.582 -22.238 -19.871 1.00 98.62 71 VAL A C 1
ATOM 542 O O . VAL A 1 71 ? 4.245 -23.265 -20.445 1.00 98.62 71 VAL A O 1
ATOM 545 N N . CYS A 1 72 ? 3.820 -21.687 -18.922 1.00 98.31 72 CYS A N 1
ATOM 546 C CA . CYS A 1 72 ? 2.553 -22.271 -18.468 1.00 98.31 72 CYS A CA 1
ATOM 547 C C . CYS A 1 72 ? 1.342 -21.961 -19.369 1.00 98.31 72 CYS A C 1
ATOM 549 O O . CYS A 1 72 ? 0.224 -22.332 -19.026 1.00 98.31 72 CYS A O 1
ATOM 551 N N . GLY A 1 73 ? 1.531 -21.239 -20.477 1.00 98.44 73 GLY A N 1
ATOM 552 C CA . GLY A 1 73 ? 0.461 -20.845 -21.396 1.00 98.44 73 GLY A CA 1
ATOM 553 C C . GLY A 1 73 ? -0.223 -19.509 -21.084 1.00 98.44 73 GLY A C 1
ATOM 554 O O . GLY A 1 73 ? -1.053 -19.080 -21.878 1.00 98.44 73 GLY A O 1
ATOM 555 N N . ALA A 1 74 ? 0.129 -18.827 -19.987 1.00 98.50 74 ALA A N 1
ATOM 556 C CA . ALA A 1 74 ? -0.400 -17.492 -19.684 1.00 98.50 74 ALA A CA 1
ATOM 557 C C . ALA A 1 74 ? 0.017 -16.468 -20.755 1.00 98.50 74 ALA A C 1
ATOM 559 O O . ALA A 1 74 ? 1.200 -16.379 -21.088 1.00 98.50 74 ALA A O 1
ATOM 560 N N . ASP A 1 75 ? -0.940 -15.706 -21.274 1.00 97.81 75 ASP A N 1
ATOM 561 C CA . ASP A 1 75 ? -0.727 -14.633 -22.248 1.00 97.81 75 ASP A CA 1
ATOM 562 C C . ASP A 1 75 ? -0.439 -13.277 -21.572 1.00 97.81 75 ASP A C 1
ATOM 564 O O . ASP A 1 75 ? -0.238 -13.196 -20.354 1.00 97.81 75 ASP A O 1
ATOM 568 N N . ALA A 1 76 ? -0.360 -12.217 -22.384 1.00 97.88 76 ALA A N 1
ATOM 569 C CA . ALA A 1 76 ? -0.104 -10.854 -21.927 1.00 97.88 76 ALA A CA 1
ATOM 570 C C . ALA A 1 76 ? -1.139 -10.385 -20.896 1.00 97.88 76 ALA A C 1
ATOM 572 O O . ALA A 1 76 ? -0.746 -9.918 -19.829 1.00 97.88 76 ALA A O 1
ATOM 573 N N . ASP A 1 77 ? -2.431 -10.563 -21.180 1.00 98.12 77 ASP A N 1
ATOM 574 C CA . ASP A 1 77 ? -3.529 -10.063 -20.346 1.00 98.12 77 ASP A CA 1
ATOM 575 C C . ASP A 1 77 ? -3.464 -10.665 -18.945 1.00 98.12 77 ASP A C 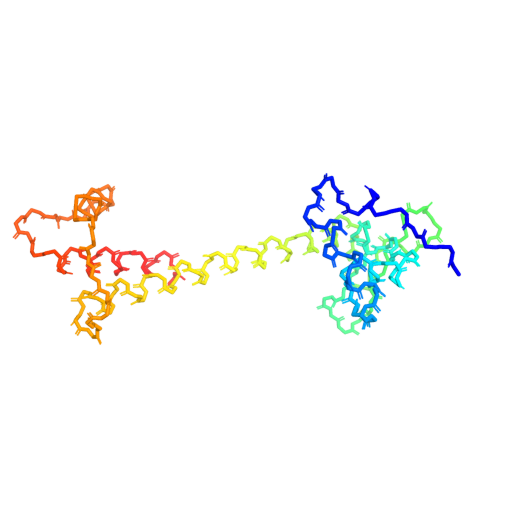1
ATOM 577 O O . ASP A 1 77 ? -3.486 -9.958 -17.934 1.00 98.12 77 ASP A O 1
ATOM 581 N N . VAL A 1 78 ? -3.284 -11.985 -18.877 1.00 98.56 78 VAL A N 1
ATOM 582 C CA . VAL A 1 78 ? -3.163 -12.701 -17.609 1.00 98.56 78 VAL A CA 1
ATOM 583 C C . VAL A 1 78 ? -1.914 -12.266 -16.837 1.00 98.56 78 VAL A C 1
ATOM 585 O O . VAL A 1 78 ? -1.960 -12.130 -15.611 1.00 98.56 78 VAL A O 1
ATOM 588 N N . ILE A 1 79 ? -0.780 -12.066 -17.514 1.00 98.62 79 ILE A N 1
ATOM 589 C CA . ILE A 1 79 ? 0.468 -11.643 -16.864 1.00 98.62 79 ILE A CA 1
ATOM 590 C C . ILE A 1 79 ? 0.347 -10.214 -16.319 1.00 98.62 79 ILE A C 1
ATOM 592 O O . ILE A 1 79 ? 0.683 -9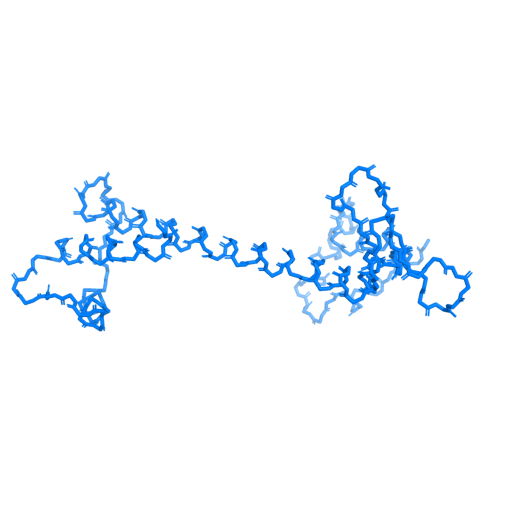.992 -15.152 1.00 98.62 79 ILE A O 1
ATOM 596 N N . VAL A 1 80 ? -0.187 -9.279 -17.107 1.00 98.62 80 VAL A N 1
ATOM 597 C CA . VAL A 1 80 ? -0.406 -7.884 -16.695 1.00 98.62 80 VAL A CA 1
ATOM 598 C C . VAL A 1 80 ? -1.371 -7.824 -15.512 1.00 98.62 80 VAL A C 1
ATOM 600 O O . VAL A 1 80 ? -1.041 -7.219 -14.491 1.00 98.62 80 VAL A O 1
ATOM 603 N N . ALA A 1 81 ? -2.509 -8.524 -15.588 1.00 98.75 81 ALA A N 1
ATOM 604 C CA . ALA A 1 81 ? -3.494 -8.562 -14.507 1.00 98.75 81 ALA A CA 1
ATOM 605 C C . ALA A 1 81 ? -2.906 -9.113 -13.197 1.00 98.75 81 ALA A C 1
ATOM 607 O O . ALA A 1 81 ? -3.157 -8.565 -12.125 1.00 98.75 81 ALA A O 1
ATOM 608 N N . ARG A 1 82 ? -2.071 -10.161 -13.257 1.00 98.69 82 ARG A N 1
ATOM 609 C CA . ARG A 1 82 ? -1.393 -10.717 -12.070 1.00 98.69 82 ARG A CA 1
ATOM 610 C C . ARG A 1 82 ? -0.366 -9.757 -11.479 1.00 98.69 82 ARG A C 1
ATOM 612 O O . ARG A 1 82 ? -0.278 -9.646 -10.257 1.00 98.69 82 ARG A O 1
ATOM 619 N N . ASN A 1 83 ? 0.425 -9.104 -12.328 1.00 98.69 83 ASN A N 1
ATOM 620 C CA . ASN A 1 83 ? 1.443 -8.151 -11.894 1.00 98.69 83 ASN A CA 1
ATOM 621 C C . ASN A 1 83 ? 0.791 -6.943 -11.209 1.00 98.69 83 ASN A C 1
ATOM 623 O O . ASN A 1 83 ? 1.163 -6.611 -10.083 1.00 98.69 83 ASN A O 1
ATOM 627 N N . PHE A 1 84 ? -0.235 -6.361 -11.833 1.00 98.69 84 PHE A N 1
ATOM 628 C CA . PHE A 1 84 ? -1.002 -5.264 -11.247 1.00 98.69 84 PHE A CA 1
ATOM 629 C C . PHE A 1 84 ? -1.743 -5.697 -9.977 1.00 98.69 84 PHE A C 1
ATOM 631 O O . PHE A 1 84 ? -1.653 -5.032 -8.949 1.00 98.69 84 PHE A O 1
ATOM 638 N N . GLY A 1 85 ? -2.395 -6.863 -10.000 1.00 98.75 85 GLY A N 1
ATOM 639 C CA . GLY A 1 85 ? -3.097 -7.410 -8.841 1.00 98.75 85 GLY A CA 1
ATOM 640 C C . GLY A 1 85 ? -2.194 -7.582 -7.617 1.00 98.75 85 GLY A C 1
ATOM 641 O O . GLY A 1 85 ? -2.617 -7.280 -6.506 1.00 98.75 85 GLY A O 1
ATOM 642 N N . ARG A 1 86 ? -0.927 -7.983 -7.796 1.00 98.69 86 ARG A N 1
ATOM 643 C CA . ARG A 1 86 ? 0.044 -8.045 -6.688 1.00 98.69 86 ARG A CA 1
ATOM 644 C C . ARG A 1 86 ? 0.456 -6.666 -6.166 1.00 98.69 86 ARG A C 1
ATOM 646 O O . ARG A 1 86 ? 0.670 -6.546 -4.965 1.00 98.69 86 ARG A O 1
ATOM 653 N N . MET A 1 87 ? 0.547 -5.640 -7.018 1.00 98.50 87 MET A N 1
ATOM 654 C CA . MET A 1 87 ? 0.789 -4.260 -6.564 1.00 98.50 87 MET A CA 1
ATOM 655 C C . MET A 1 87 ? -0.383 -3.746 -5.721 1.00 98.50 87 MET A C 1
ATOM 657 O O . MET A 1 87 ? -0.169 -3.203 -4.640 1.00 98.50 87 MET A O 1
ATOM 661 N N . VAL A 1 88 ? -1.618 -3.985 -6.176 1.00 98.75 88 VAL A N 1
ATOM 662 C CA . VAL A 1 88 ? -2.836 -3.650 -5.423 1.00 98.75 88 VAL A CA 1
ATOM 663 C C . VAL A 1 88 ? -2.877 -4.406 -4.098 1.00 98.75 88 VAL A C 1
ATOM 665 O O . VAL A 1 88 ? -3.103 -3.794 -3.060 1.00 98.75 88 VAL A O 1
ATOM 668 N N . ALA A 1 89 ? -2.598 -5.712 -4.111 1.00 98.75 89 ALA A N 1
ATOM 669 C CA . ALA A 1 89 ? -2.572 -6.526 -2.901 1.00 98.75 89 ALA A CA 1
ATOM 670 C C . ALA A 1 89 ? -1.510 -6.046 -1.901 1.00 98.75 89 ALA A C 1
ATOM 672 O O . ALA A 1 89 ? -1.793 -6.004 -0.712 1.00 98.75 89 ALA A O 1
ATOM 673 N N . ALA A 1 90 ? -0.321 -5.638 -2.359 1.00 98.75 90 ALA A N 1
ATOM 674 C CA . ALA A 1 90 ? 0.714 -5.089 -1.483 1.00 98.75 90 ALA A CA 1
ATOM 675 C C . ALA A 1 90 ? 0.284 -3.761 -0.835 1.00 98.75 90 ALA A C 1
ATOM 677 O O . ALA A 1 90 ? 0.462 -3.583 0.367 1.00 98.75 90 ALA A O 1
ATOM 678 N N . GLY A 1 91 ? -0.326 -2.848 -1.600 1.00 98.50 91 GLY A N 1
ATOM 679 C CA . GLY A 1 91 ? -0.861 -1.595 -1.055 1.00 98.50 91 GLY A CA 1
ATOM 680 C C . GLY A 1 91 ? -2.029 -1.816 -0.088 1.00 98.50 91 GLY A C 1
ATOM 681 O O . GLY A 1 91 ? -2.070 -1.215 0.983 1.00 98.50 91 GLY A O 1
ATOM 682 N N . ALA A 1 92 ? -2.949 -2.721 -0.431 1.00 98.62 92 ALA A N 1
ATOM 683 C CA . ALA A 1 92 ? -4.049 -3.112 0.445 1.00 98.62 92 ALA A CA 1
ATOM 684 C C . ALA A 1 92 ? -3.538 -3.768 1.735 1.00 98.62 92 ALA A C 1
ATOM 686 O O . ALA A 1 92 ? -4.025 -3.430 2.807 1.00 98.62 92 ALA A O 1
ATOM 687 N N . ALA A 1 93 ? -2.524 -4.635 1.649 1.00 98.62 93 ALA A N 1
ATOM 688 C CA . ALA A 1 93 ? -1.887 -5.247 2.811 1.00 98.62 93 ALA A CA 1
ATOM 689 C C . ALA A 1 93 ? -1.244 -4.196 3.728 1.00 98.62 93 ALA A C 1
ATOM 691 O O . ALA A 1 93 ? -1.422 -4.276 4.935 1.00 98.62 93 ALA A O 1
ATOM 692 N N . ALA A 1 94 ? -0.576 -3.175 3.178 1.00 98.56 94 ALA A N 1
ATOM 693 C CA . ALA A 1 94 ? 0.009 -2.098 3.980 1.00 98.56 94 ALA A CA 1
ATOM 694 C C . ALA A 1 94 ? -1.050 -1.297 4.764 1.00 98.56 94 ALA A C 1
ATOM 696 O O . ALA A 1 94 ? -0.870 -1.032 5.950 1.00 98.56 94 ALA A O 1
ATOM 697 N N . HIS A 1 95 ? -2.175 -0.938 4.133 1.00 98.56 95 HIS A N 1
ATOM 698 C CA . HIS A 1 95 ? -3.273 -0.262 4.838 1.00 98.56 95 HIS A CA 1
ATOM 699 C C . HIS A 1 95 ? -4.018 -1.187 5.806 1.00 98.56 95 HIS A C 1
ATOM 701 O O . HIS A 1 95 ? -4.452 -0.736 6.862 1.00 98.56 95 HIS A O 1
ATOM 707 N N . SER A 1 96 ? -4.151 -2.466 5.454 1.00 98.44 96 SER A N 1
ATOM 708 C CA . SER A 1 96 ? -4.720 -3.505 6.311 1.00 98.44 96 SER A CA 1
ATOM 709 C C . SER A 1 96 ? -3.909 -3.644 7.601 1.00 98.44 96 SER A C 1
ATOM 711 O O . SER A 1 96 ? -4.483 -3.607 8.680 1.00 98.44 96 SER A O 1
ATOM 713 N N . ASP A 1 97 ? -2.585 -3.764 7.514 1.00 98.50 97 ASP A N 1
ATOM 714 C CA . ASP A 1 97 ? -1.734 -3.925 8.700 1.00 98.50 97 ASP A CA 1
ATOM 715 C C . ASP A 1 97 ? -1.713 -2.657 9.558 1.00 98.50 97 ASP A C 1
ATOM 717 O O . ASP A 1 97 ? -1.891 -2.727 10.767 1.00 98.50 97 ASP A O 1
ATOM 721 N N . HIS A 1 98 ? -1.656 -1.476 8.928 1.00 98.62 98 HIS A N 1
ATOM 722 C CA . HIS A 1 98 ? -1.804 -0.218 9.660 1.00 98.62 98 HIS A CA 1
ATOM 723 C C . HIS A 1 98 ? -3.140 -0.134 10.420 1.00 98.62 98 HIS A C 1
ATOM 725 O O . HIS A 1 98 ? -3.186 0.325 11.561 1.00 98.62 98 HIS A O 1
ATOM 731 N N . GLY A 1 99 ? -4.237 -0.573 9.796 1.00 98.12 99 GLY A N 1
ATOM 732 C CA . GLY A 1 99 ? -5.539 -0.646 10.450 1.00 98.12 99 GLY A CA 1
ATOM 733 C C . GLY A 1 99 ? -5.538 -1.623 11.627 1.00 98.12 99 GLY A C 1
ATOM 734 O O . GLY A 1 99 ? -6.057 -1.283 12.689 1.00 98.12 99 GLY A O 1
ATOM 735 N N . ARG A 1 100 ? -4.918 -2.797 11.462 1.00 98.50 100 ARG A N 1
ATOM 736 C CA . ARG A 1 100 ? -4.764 -3.805 12.518 1.00 98.50 100 ARG A CA 1
ATOM 737 C C . ARG A 1 100 ? -3.986 -3.256 13.715 1.00 98.50 100 ARG A C 1
ATOM 739 O O . ARG A 1 100 ? -4.489 -3.361 14.830 1.00 98.50 100 ARG A O 1
ATOM 746 N N . ASP A 1 101 ? -2.859 -2.581 13.489 1.00 98.31 101 ASP A N 1
ATOM 747 C CA . ASP A 1 101 ? -2.054 -1.955 14.551 1.00 98.31 101 ASP A CA 1
ATOM 748 C C . ASP A 1 101 ? -2.886 -0.973 15.399 1.00 98.31 101 ASP A C 1
ATOM 750 O O . ASP A 1 101 ? -2.763 -0.909 16.629 1.00 98.31 101 ASP A O 1
ATOM 754 N N . LEU A 1 102 ? -3.772 -0.198 14.759 1.00 97.94 102 LEU A N 1
ATOM 755 C CA . LEU A 1 102 ? -4.654 0.729 15.472 1.00 97.94 102 LEU A CA 1
ATOM 756 C C . LEU A 1 102 ? -5.741 0.013 16.280 1.00 97.94 102 LEU A C 1
ATOM 758 O O . LEU A 1 102 ? -6.109 0.505 17.349 1.00 97.94 102 LEU A O 1
ATOM 762 N N . LEU A 1 103 ? -6.249 -1.126 15.806 1.00 97.44 103 LEU A N 1
ATOM 763 C CA . LEU A 1 103 ? -7.202 -1.941 16.564 1.00 97.44 103 LEU A CA 1
ATOM 764 C C . LEU A 1 103 ? -6.543 -2.608 17.765 1.00 97.44 103 LEU A C 1
ATOM 766 O O . LEU A 1 103 ? -7.107 -2.557 18.854 1.00 97.44 103 LEU A O 1
ATOM 770 N N . GLU A 1 104 ? -5.339 -3.153 17.599 1.00 97.75 104 GLU A N 1
ATOM 771 C CA . GLU A 1 104 ? -4.537 -3.690 18.704 1.00 97.75 104 GLU A CA 1
ATOM 772 C C . GLU A 1 104 ? -4.271 -2.605 19.754 1.00 97.75 104 GLU A C 1
ATOM 774 O O . GLU A 1 104 ? -4.477 -2.825 20.947 1.00 97.75 104 GLU A O 1
ATOM 779 N N . THR A 1 105 ? -3.938 -1.389 19.312 1.00 98.00 105 THR A N 1
ATOM 780 C CA . THR A 1 105 ? -3.779 -0.230 20.203 1.00 98.00 105 THR A CA 1
ATOM 781 C C . THR A 1 105 ? -5.084 0.127 20.926 1.00 98.00 105 THR A C 1
ATOM 783 O O . THR A 1 105 ? -5.078 0.352 22.138 1.00 98.00 105 THR A O 1
ATOM 786 N N . LEU A 1 106 ? -6.218 0.185 20.215 1.00 98.19 106 LEU A N 1
ATOM 787 C CA . LEU A 1 106 ? -7.526 0.481 20.813 1.00 98.19 106 LEU A CA 1
ATOM 788 C C . LEU A 1 106 ? -7.927 -0.585 21.841 1.00 98.19 106 LEU A C 1
ATOM 790 O O . LEU A 1 106 ? -8.418 -0.243 22.918 1.00 98.19 106 LEU A O 1
ATOM 794 N N . HIS A 1 107 ? -7.686 -1.854 21.521 1.00 97.88 107 HIS A N 1
ATOM 795 C CA . HIS A 1 107 ? -7.948 -2.986 22.397 1.00 97.88 107 HIS A CA 1
ATOM 796 C C . HIS A 1 107 ? -7.071 -2.924 23.658 1.00 97.88 107 HIS A C 1
ATOM 798 O O . HIS A 1 107 ? -7.599 -2.996 24.766 1.00 97.88 107 HIS A O 1
ATOM 804 N N . ALA A 1 108 ? -5.767 -2.661 23.527 1.00 97.94 108 ALA A N 1
ATOM 805 C CA . ALA A 1 108 ? -4.860 -2.487 24.666 1.00 97.94 108 ALA A CA 1
ATOM 806 C C . ALA A 1 108 ? -5.276 -1.317 25.584 1.00 97.94 108 ALA A C 1
ATOM 808 O O . ALA A 1 108 ? -5.225 -1.424 26.812 1.00 97.94 108 ALA A O 1
ATOM 809 N N . VAL A 1 109 ? -5.745 -0.196 25.014 1.00 97.88 109 VAL A N 1
ATOM 810 C CA . VAL A 1 109 ? -6.313 0.929 25.786 1.00 97.88 109 VAL A CA 1
ATOM 811 C C . VAL A 1 109 ? -7.578 0.504 26.539 1.00 97.88 109 VAL A C 1
ATOM 813 O O . VAL A 1 109 ? -7.768 0.882 27.703 1.00 97.88 109 VAL A O 1
ATOM 816 N N . ALA A 1 110 ? -8.443 -0.277 25.889 1.00 97.44 110 ALA A N 1
ATOM 817 C CA . ALA A 1 110 ? -9.686 -0.764 26.472 1.00 97.44 110 ALA A CA 1
ATOM 818 C C . ALA A 1 110 ? -9.444 -1.753 27.628 1.00 97.44 110 ALA A C 1
ATOM 820 O O . ALA A 1 110 ? -10.089 -1.635 28.668 1.00 97.44 110 ALA A O 1
ATOM 821 N N . GLU A 1 111 ? -8.462 -2.647 27.499 1.00 97.00 111 GLU A N 1
ATOM 822 C CA . GLU A 1 111 ? -8.038 -3.578 28.559 1.00 97.00 111 GLU A CA 1
ATOM 823 C C . GLU A 1 111 ? -7.200 -2.897 29.657 1.00 97.00 111 GLU A C 1
ATOM 825 O O . GLU A 1 111 ? -7.037 -3.421 30.757 1.00 97.00 111 GLU A O 1
ATOM 830 N N . GLY A 1 112 ? -6.703 -1.681 29.404 1.00 95.81 112 GLY A N 1
ATOM 831 C CA . GLY A 1 112 ? -5.836 -0.965 30.342 1.00 95.81 112 GLY A CA 1
ATOM 832 C C . GLY A 1 112 ? -4.408 -1.512 30.396 1.00 95.81 112 GLY A C 1
ATOM 833 O O . GLY A 1 112 ? -3.720 -1.308 31.393 1.00 95.81 112 GLY A O 1
ATOM 834 N N . GLU A 1 113 ? -3.960 -2.172 29.330 1.00 97.12 113 GLU A N 1
ATOM 835 C CA . GLU A 1 113 ? -2.599 -2.699 29.171 1.00 97.12 113 GLU A CA 1
ATOM 836 C C . GLU A 1 113 ? -1.572 -1.592 28.880 1.00 97.12 113 GLU A C 1
ATOM 838 O O . GLU A 1 113 ? -0.371 -1.785 29.058 1.00 97.12 113 GLU A O 1
ATOM 843 N N . THR A 1 114 ? -2.037 -0.406 28.474 1.00 93.50 114 THR A N 1
ATOM 844 C CA . THR A 1 114 ? -1.214 0.796 28.295 1.00 93.50 114 THR A CA 1
ATOM 845 C C . THR A 1 114 ? -1.811 2.002 29.020 1.00 93.50 114 THR A C 1
ATOM 847 O O . THR A 1 114 ? -3.030 2.183 29.068 1.00 93.50 114 THR A O 1
ATOM 850 N N . GLY A 1 115 ? -0.935 2.839 29.584 1.00 92.75 115 GLY A N 1
ATOM 851 C CA . GLY A 1 115 ? -1.275 4.150 30.149 1.00 92.75 115 GLY A CA 1
ATOM 852 C C . GLY A 1 115 ? -0.830 5.335 29.286 1.00 92.75 115 GLY A C 1
ATOM 853 O O . GLY A 1 115 ? -1.166 6.473 29.606 1.00 92.75 115 GLY A O 1
ATOM 854 N N . ASP A 1 116 ? -0.090 5.087 28.202 1.00 94.88 116 ASP A N 1
ATOM 855 C CA . ASP A 1 116 ? 0.456 6.138 27.327 1.00 94.88 116 ASP A CA 1
ATOM 856 C C . ASP A 1 116 ? -0.603 6.700 26.366 1.00 94.88 116 ASP A C 1
ATOM 858 O O . ASP A 1 116 ? -0.490 7.822 25.860 1.00 94.88 116 ASP A O 1
ATOM 862 N N . TYR A 1 117 ? -1.660 5.920 26.134 1.00 96.69 117 TYR A N 1
ATOM 863 C CA . TYR A 1 117 ? -2.774 6.248 25.258 1.00 96.69 117 TYR A CA 1
ATOM 864 C C . TYR A 1 117 ? -4.102 6.251 26.017 1.00 96.69 117 TYR A C 1
ATOM 866 O O . TYR A 1 117 ? -4.256 5.660 27.082 1.00 96.69 117 TYR A O 1
ATOM 874 N N . GLY A 1 118 ? -5.091 6.925 25.435 1.00 95.56 118 GLY A N 1
ATOM 875 C CA . GLY A 1 118 ? -6.447 6.982 25.962 1.00 95.56 118 GLY A CA 1
ATOM 876 C C . GLY A 1 118 ? -7.442 7.414 24.893 1.00 95.56 118 GLY A C 1
ATOM 877 O O . GLY A 1 118 ? -7.059 7.927 23.837 1.00 95.56 118 GLY A O 1
ATOM 878 N N . ILE A 1 119 ? -8.730 7.223 25.175 1.00 97.75 119 ILE A N 1
ATOM 879 C CA . ILE A 1 119 ? -9.809 7.662 24.287 1.00 97.75 119 ILE A CA 1
ATOM 880 C C . ILE A 1 119 ? -9.912 9.187 24.361 1.00 97.75 119 ILE A C 1
ATOM 882 O O . ILE A 1 119 ? -10.374 9.741 25.354 1.00 97.75 119 ILE A O 1
ATOM 886 N N . ARG A 1 120 ? -9.449 9.870 23.308 1.00 97.50 120 ARG A N 1
ATOM 887 C CA . ARG A 1 120 ? -9.460 11.344 23.225 1.00 97.50 120 ARG A CA 1
ATOM 888 C C . ARG A 1 120 ? -10.765 11.919 22.676 1.00 97.50 120 ARG A C 1
ATOM 890 O O . ARG A 1 120 ? -11.025 13.100 22.866 1.00 97.50 120 ARG A O 1
ATOM 897 N N . ASP A 1 121 ? -11.553 11.098 21.989 1.00 98.12 121 ASP A N 1
ATOM 898 C CA . ASP A 1 121 ? -12.810 11.490 21.352 1.00 98.12 121 ASP A CA 1
ATOM 899 C C . ASP A 1 121 ? -13.870 10.411 21.612 1.00 98.12 121 ASP A C 1
ATOM 901 O O . ASP A 1 121 ? -14.042 9.456 20.849 1.00 98.12 121 ASP A O 1
ATOM 905 N N . GLU A 1 122 ? -14.531 10.530 22.764 1.00 97.69 122 GLU A N 1
ATOM 906 C CA . GLU A 1 122 ? -15.566 9.592 23.202 1.00 97.69 122 GLU A CA 1
ATOM 907 C C . GLU A 1 122 ? -16.838 9.689 22.345 1.00 97.69 122 GLU A C 1
ATOM 909 O O . GLU A 1 122 ? -17.476 8.668 22.077 1.00 97.69 122 GLU A O 1
ATOM 914 N N . GLU A 1 123 ? -17.195 10.887 21.869 1.00 98.06 123 GLU A N 1
ATOM 915 C CA . GLU A 1 123 ? -18.363 11.082 21.006 1.00 98.06 123 GLU A CA 1
ATOM 916 C C . GLU A 1 123 ? -18.192 10.310 19.695 1.00 98.06 123 GLU A C 1
ATOM 918 O O . GLU A 1 123 ? -19.077 9.545 19.299 1.00 98.06 123 GLU A O 1
ATOM 923 N N . LYS A 1 124 ? -17.023 10.429 19.053 1.00 98.50 124 LYS A N 1
ATOM 924 C CA . LYS A 1 124 ? -16.711 9.672 17.839 1.00 98.50 124 LYS A CA 1
ATOM 925 C C . LYS A 1 124 ? -16.697 8.171 18.094 1.00 98.50 124 LYS A C 1
ATOM 927 O O . LYS A 1 124 ? -17.255 7.438 17.279 1.00 98.50 124 LYS A O 1
ATOM 932 N N . LEU A 1 125 ? -16.103 7.714 19.199 1.00 98.50 125 LEU A N 1
ATOM 933 C CA . LEU A 1 125 ? -16.088 6.294 19.554 1.00 98.50 125 LEU A CA 1
ATOM 934 C C . LEU A 1 125 ? -17.515 5.732 19.629 1.00 98.50 125 LEU A C 1
ATOM 936 O O . LEU A 1 125 ? -17.832 4.744 18.966 1.00 98.50 125 LEU A O 1
ATOM 940 N N . ARG A 1 126 ? -18.389 6.395 20.396 1.00 98.38 126 ARG A N 1
ATOM 941 C CA . ARG A 1 126 ? -19.785 5.974 20.573 1.00 98.38 126 ARG A CA 1
ATOM 942 C C . ARG A 1 126 ? -20.574 6.053 19.271 1.00 98.38 126 ARG A C 1
ATOM 944 O O . ARG A 1 126 ? -21.360 5.151 18.995 1.00 98.38 126 ARG A O 1
ATOM 951 N N . ARG A 1 127 ? -20.350 7.086 18.453 1.00 98.50 127 ARG A N 1
ATOM 952 C CA . ARG A 1 127 ? -21.009 7.238 17.149 1.00 98.50 127 ARG A CA 1
ATOM 953 C C . ARG A 1 127 ? -20.662 6.091 16.199 1.00 98.50 127 ARG A C 1
ATOM 955 O O . ARG A 1 127 ? -21.571 5.524 15.607 1.00 98.50 127 ARG A O 1
ATOM 962 N N . ILE A 1 128 ? -19.380 5.742 16.071 1.00 98.44 128 ILE A N 1
ATOM 963 C CA . ILE A 1 128 ? -18.939 4.648 15.189 1.00 98.44 128 ILE A CA 1
ATOM 964 C C . ILE A 1 128 ? -19.430 3.294 15.712 1.00 98.44 128 ILE A C 1
ATOM 966 O O . ILE A 1 128 ? -19.921 2.480 14.936 1.00 98.44 128 ILE A O 1
ATOM 970 N N . ALA A 1 129 ? -19.376 3.067 17.027 1.00 98.31 129 ALA A N 1
ATOM 971 C CA . ALA A 1 129 ? -19.928 1.853 17.622 1.00 98.31 129 ALA A CA 1
ATOM 972 C C . ALA A 1 129 ? -21.435 1.705 17.339 1.00 98.31 129 ALA A C 1
ATOM 974 O O . ALA A 1 129 ? -21.877 0.639 16.911 1.00 98.31 129 ALA A O 1
ATOM 975 N N . ALA A 1 130 ? -22.212 2.781 17.494 1.00 97.94 130 ALA A N 1
ATOM 976 C CA . ALA A 1 130 ? -23.641 2.776 17.188 1.00 97.94 130 ALA A CA 1
ATOM 977 C C . ALA A 1 130 ? -23.933 2.566 15.689 1.00 97.94 130 ALA A C 1
ATOM 979 O O . ALA A 1 130 ? -24.874 1.854 15.348 1.00 97.94 130 ALA A O 1
ATOM 980 N N . GLU A 1 131 ? -23.121 3.140 14.794 1.00 98.06 131 GLU A N 1
ATOM 981 C CA . GLU A 1 131 ? -23.227 2.947 13.337 1.00 98.06 131 GLU A CA 1
ATOM 982 C C . GLU A 1 131 ? -23.064 1.472 12.934 1.00 98.06 131 GLU A C 1
ATOM 984 O O . GLU A 1 131 ? -23.731 0.998 12.017 1.00 98.06 131 GLU A O 1
ATOM 989 N N . LEU A 1 132 ? -22.247 0.723 13.679 1.00 97.19 132 LEU A N 1
ATOM 990 C CA . LEU A 1 132 ? -22.040 -0.717 13.495 1.00 97.19 132 LEU A CA 1
ATOM 991 C C . LEU A 1 132 ? -23.053 -1.587 14.253 1.00 97.19 132 LEU A C 1
ATOM 993 O O . LEU A 1 132 ? -22.912 -2.809 14.289 1.00 97.19 132 LEU A O 1
ATOM 997 N N . GLY A 1 133 ? -24.075 -0.976 14.859 1.00 97.00 133 GLY A N 1
ATOM 998 C CA . GLY A 1 133 ? -25.132 -1.680 15.583 1.00 97.00 133 GLY A CA 1
ATOM 999 C C . GLY A 1 133 ? -24.732 -2.171 16.976 1.00 97.00 133 GLY A C 1
ATOM 1000 O O . GLY A 1 133 ? -25.438 -3.002 17.548 1.00 97.00 133 GLY A O 1
ATOM 1001 N N . LEU A 1 134 ? -23.627 -1.677 17.542 1.00 97.31 134 LEU A N 1
ATOM 1002 C CA . LEU A 1 134 ? -23.239 -1.997 18.914 1.00 97.31 134 LEU A CA 1
ATOM 1003 C C . LEU A 1 134 ? -24.072 -1.178 19.904 1.00 97.31 134 LEU A C 1
ATOM 1005 O O . LEU A 1 134 ? -24.258 0.029 19.753 1.00 97.31 134 LEU A O 1
ATOM 1009 N N . ASP A 1 135 ? -24.538 -1.831 20.966 1.00 94.06 135 ASP A N 1
ATOM 1010 C CA . ASP A 1 135 ? -25.185 -1.137 22.076 1.00 94.06 135 ASP A CA 1
ATOM 1011 C C . ASP A 1 135 ? -24.150 -0.322 22.867 1.00 94.06 135 ASP A C 1
ATOM 1013 O O . ASP A 1 135 ? -23.178 -0.875 23.386 1.00 94.06 135 ASP A O 1
ATOM 1017 N N . VAL A 1 136 ? -24.377 0.988 22.973 1.00 94.81 136 VAL A N 1
ATOM 1018 C CA . VAL A 1 136 ? -23.503 1.955 23.660 1.00 94.81 136 VAL A CA 1
ATOM 1019 C C . VAL A 1 136 ? -24.138 2.551 24.921 1.00 94.81 136 VAL A C 1
ATOM 1021 O O . VAL A 1 136 ? -23.464 3.270 25.664 1.00 94.81 136 VAL A O 1
ATOM 1024 N N . GLY A 1 137 ? -25.429 2.302 25.162 1.00 91.44 137 GLY A N 1
ATOM 1025 C CA . GLY A 1 137 ? -26.213 2.995 26.182 1.00 91.44 137 GLY A CA 1
ATOM 1026 C C . GLY A 1 137 ? -25.753 2.655 27.598 1.00 91.44 137 GLY A C 1
ATOM 1027 O O . GLY A 1 137 ? -25.739 1.495 27.990 1.00 91.44 137 GLY A O 1
ATOM 1028 N N . GLY A 1 138 ? -25.361 3.668 28.377 1.00 91.81 138 GLY A N 1
ATOM 1029 C CA . GLY A 1 138 ? -24.947 3.491 29.776 1.00 91.81 138 GLY A CA 1
ATOM 1030 C C . GLY A 1 138 ? -23.656 2.687 29.979 1.00 91.81 138 GLY A C 1
ATOM 1031 O O . GLY A 1 138 ? -23.312 2.385 31.120 1.00 91.81 138 GLY A O 1
ATOM 1032 N N . LYS A 1 139 ? -22.935 2.344 28.903 1.00 94.75 139 LYS A N 1
ATOM 1033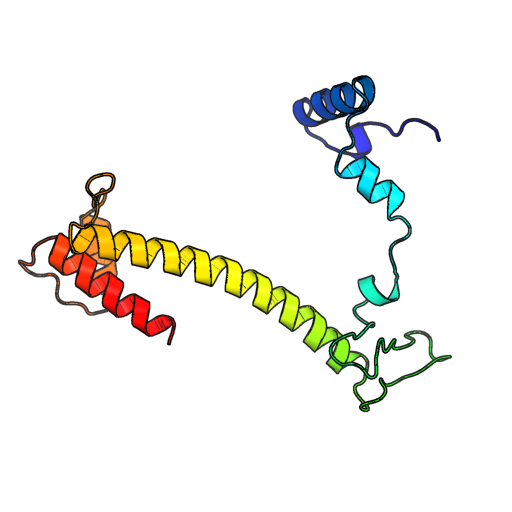 C CA . LYS A 1 139 ? -21.678 1.593 28.984 1.00 94.75 139 LYS A CA 1
ATOM 1034 C C . LYS A 1 139 ? -20.490 2.501 29.263 1.00 94.75 139 LYS A C 1
ATOM 1036 O O . LYS A 1 139 ? -20.404 3.613 28.728 1.00 94.75 139 LYS A O 1
ATOM 1041 N N . ASP A 1 140 ? -19.560 1.970 30.051 1.00 96.00 140 ASP A N 1
ATOM 1042 C CA . ASP A 1 140 ? -18.237 2.552 30.249 1.00 96.00 140 ASP A CA 1
ATOM 1043 C C . ASP A 1 140 ? -17.499 2.709 28.910 1.00 96.00 140 ASP A C 1
ATOM 1045 O O . ASP A 1 140 ? -17.640 1.884 28.002 1.00 96.00 140 ASP A O 1
ATOM 1049 N N . VAL A 1 141 ? -16.711 3.776 28.788 1.00 96.81 141 VAL A N 1
ATOM 1050 C CA . VAL A 1 141 ? -16.012 4.118 27.544 1.00 96.81 141 VAL A CA 1
ATOM 1051 C C . VAL A 1 141 ? -15.050 3.013 27.099 1.00 96.81 141 VAL A C 1
ATOM 1053 O O . VAL A 1 141 ? -14.975 2.723 25.905 1.00 96.81 141 VAL A O 1
ATOM 1056 N N . LYS A 1 142 ? -14.372 2.334 28.036 1.00 96.75 142 LYS A N 1
ATOM 1057 C CA . LYS A 1 142 ? -13.471 1.223 27.707 1.00 96.75 142 LYS A CA 1
ATOM 1058 C C . LYS A 1 142 ? -14.245 -0.001 27.240 1.00 96.75 142 LYS A C 1
ATOM 1060 O O . LYS A 1 142 ? -13.824 -0.656 26.295 1.00 96.75 142 LYS A O 1
ATOM 1065 N N . ALA A 1 143 ? -15.410 -0.270 27.827 1.00 97.56 143 ALA A N 1
ATOM 1066 C CA . ALA A 1 143 ? -16.278 -1.353 27.369 1.00 97.56 143 ALA A CA 1
ATOM 1067 C C . ALA A 1 143 ? -16.771 -1.123 25.927 1.00 97.56 143 ALA A C 1
ATOM 1069 O O . ALA A 1 143 ? -16.811 -2.064 25.136 1.00 97.56 143 ALA A O 1
ATOM 1070 N N . VAL A 1 144 ? -17.100 0.124 25.562 1.00 98.12 144 VAL A N 1
ATOM 1071 C CA . VAL A 1 144 ? -17.447 0.482 24.174 1.00 98.12 144 VAL A CA 1
ATOM 1072 C C . VAL A 1 144 ? -16.235 0.345 23.249 1.00 98.12 144 VAL A C 1
ATOM 1074 O O . VAL A 1 144 ? -16.372 -0.198 22.156 1.00 98.12 144 VAL A O 1
ATOM 1077 N N . ALA A 1 145 ? -15.053 0.795 23.683 1.00 98.19 145 ALA A N 1
ATOM 1078 C CA . ALA A 1 145 ? -13.813 0.674 22.915 1.00 98.19 145 ALA A CA 1
ATOM 1079 C C . ALA A 1 145 ? -13.452 -0.784 22.620 1.00 98.19 145 ALA A C 1
ATOM 1081 O O . ALA A 1 145 ? -13.156 -1.109 21.473 1.00 98.19 145 ALA A O 1
ATOM 1082 N N . LYS A 1 146 ? -13.550 -1.660 23.626 1.00 97.94 146 LYS A N 1
ATOM 1083 C CA . LYS A 1 146 ? -13.324 -3.096 23.467 1.00 97.94 146 LYS A CA 1
ATOM 1084 C C . LYS A 1 146 ? -14.301 -3.706 22.470 1.00 97.94 146 LYS A C 1
ATOM 1086 O O . LYS A 1 146 ? -13.874 -4.301 21.493 1.00 97.94 146 LYS A O 1
ATOM 1091 N N . ALA A 1 147 ? -15.604 -3.496 22.676 1.00 97.75 147 ALA A N 1
ATOM 1092 C CA . ALA A 1 147 ? -16.629 -4.052 21.795 1.00 97.75 147 ALA A CA 1
ATOM 1093 C C . ALA A 1 147 ? -16.458 -3.590 20.338 1.00 97.75 147 ALA A C 1
ATOM 1095 O O . ALA A 1 147 ? -16.701 -4.357 19.409 1.00 97.75 147 ALA A O 1
ATOM 1096 N N . LEU A 1 148 ? -16.027 -2.340 20.137 1.00 98.12 148 LEU A N 1
ATOM 1097 C CA . LEU A 1 148 ? -15.722 -1.820 18.812 1.00 98.12 148 LEU A CA 1
ATOM 1098 C C . LEU A 1 148 ? -14.472 -2.470 18.204 1.00 98.12 148 LEU A C 1
ATOM 1100 O O . LEU A 1 148 ? -14.498 -2.834 17.031 1.00 98.12 148 LEU A O 1
ATOM 1104 N N . ALA A 1 149 ? -13.396 -2.612 18.982 1.00 97.88 149 ALA A N 1
ATOM 1105 C CA . ALA A 1 149 ? -12.173 -3.268 18.528 1.00 97.88 149 ALA A CA 1
ATOM 1106 C C . ALA A 1 149 ? -12.436 -4.733 18.146 1.00 97.88 149 ALA A C 1
ATOM 1108 O O . ALA A 1 149 ? -12.084 -5.134 17.041 1.00 97.88 149 ALA A O 1
ATOM 1109 N N . ASP A 1 150 ? -13.133 -5.486 19.001 1.00 97.25 150 ASP A N 1
ATOM 1110 C CA . ASP A 1 150 ? -13.521 -6.880 18.758 1.00 97.25 150 ASP A CA 1
ATOM 1111 C C . ASP A 1 150 ? -14.336 -7.010 17.466 1.00 97.25 150 ASP A C 1
ATOM 1113 O O . ASP A 1 150 ? -14.010 -7.822 16.601 1.00 97.25 150 ASP A O 1
ATOM 1117 N N . ARG A 1 151 ? -15.340 -6.140 17.278 1.00 97.69 151 ARG A N 1
ATOM 1118 C CA . ARG A 1 151 ? -16.148 -6.126 16.053 1.00 97.69 151 ARG A CA 1
ATOM 1119 C C . ARG A 1 151 ? -15.301 -5.874 14.808 1.00 97.69 151 ARG A C 1
ATOM 1121 O O . ARG A 1 151 ? -15.568 -6.478 13.775 1.00 97.69 151 ARG A O 1
ATOM 1128 N N . PHE A 1 152 ? -14.312 -4.985 14.871 1.00 97.81 152 PHE A N 1
ATOM 1129 C CA . PHE A 1 152 ? -13.439 -4.726 13.728 1.00 97.81 152 PHE A CA 1
ATOM 1130 C C . PHE A 1 152 ? -12.391 -5.817 13.503 1.00 97.81 152 PHE A C 1
ATOM 1132 O O . PHE A 1 152 ? -11.999 -6.024 12.357 1.00 97.81 152 PHE A O 1
ATOM 1139 N N . PHE A 1 153 ? -11.952 -6.541 14.538 1.00 97.88 153 PHE A N 1
ATOM 1140 C CA . PHE A 1 153 ? -11.078 -7.700 14.347 1.00 97.88 153 PHE A CA 1
ATOM 1141 C C . PHE A 1 153 ? -11.741 -8.774 13.479 1.00 97.88 153 PHE A C 1
ATOM 1143 O O . PHE A 1 153 ? -11.059 -9.366 12.646 1.00 97.88 153 PHE A O 1
ATOM 1150 N N . GLU A 1 154 ? -13.060 -8.954 13.588 1.00 96.81 154 GLU A N 1
ATOM 1151 C CA . GLU A 1 154 ? -13.823 -9.883 12.738 1.00 96.81 154 GLU A CA 1
ATOM 1152 C C . GLU A 1 154 ? -13.733 -9.547 11.236 1.00 96.81 154 GLU A C 1
ATOM 1154 O O . GLU A 1 154 ? -13.814 -10.446 10.400 1.00 96.81 154 GLU A O 1
ATOM 1159 N N . ASP A 1 155 ? -13.516 -8.279 10.861 1.00 97.12 155 ASP A N 1
ATOM 1160 C CA . ASP A 1 155 ? -13.376 -7.885 9.450 1.00 97.12 155 ASP A CA 1
ATOM 1161 C C . ASP A 1 155 ? -12.032 -8.343 8.839 1.00 97.12 155 ASP A C 1
ATOM 1163 O O . ASP A 1 155 ? -11.880 -8.359 7.615 1.00 97.12 155 ASP A O 1
ATOM 1167 N N . TYR A 1 156 ? -11.061 -8.751 9.667 1.00 96.06 156 TYR A N 1
ATOM 1168 C CA . TYR A 1 156 ? -9.772 -9.296 9.224 1.00 96.06 156 TYR A CA 1
ATOM 1169 C C . TYR A 1 156 ? -9.766 -10.821 9.039 1.00 96.06 156 TYR A C 1
ATOM 1171 O O . TYR A 1 156 ? -8.742 -11.355 8.593 1.00 96.06 156 TYR A O 1
ATOM 1179 N N . GLY A 1 157 ? -10.893 -11.489 9.312 1.00 91.62 157 GLY A N 1
ATOM 1180 C CA . GLY A 1 157 ? -11.071 -12.937 9.161 1.00 91.62 157 GLY A CA 1
ATOM 1181 C C . GLY A 1 157 ? -11.004 -13.721 10.462 1.00 91.62 157 GLY A C 1
ATOM 1182 O O . GLY A 1 157 ? -10.126 -13.422 11.301 1.00 91.62 157 GLY A O 1
#